Protein AF-A0A8J1TV23-F1 (afdb_monomer_lite)

Structure (mmCIF, N/CA/C/O backbone):
data_AF-A0A8J1TV23-F1
#
_entry.id   AF-A0A8J1TV23-F1
#
loop_
_atom_site.group_PDB
_atom_site.id
_atom_site.type_symbol
_atom_site.label_atom_id
_atom_site.label_alt_id
_atom_site.label_comp_id
_atom_site.label_asym_id
_atom_site.label_entity_id
_atom_site.label_seq_id
_atom_site.pdbx_PDB_ins_code
_atom_site.Cartn_x
_atom_site.Cartn_y
_atom_site.Cartn_z
_atom_site.occupancy
_atom_site.B_iso_or_equiv
_atom_site.auth_seq_id
_atom_site.auth_comp_id
_atom_site.auth_asym_id
_atom_site.auth_atom_id
_atom_site.pdbx_PDB_model_num
ATOM 1 N N . LEU A 1 1 ? 11.381 14.215 -15.760 1.00 48.38 1 LEU A N 1
ATOM 2 C CA . LEU A 1 1 ? 11.845 13.486 -16.958 1.00 48.38 1 LEU A CA 1
ATOM 3 C C . LEU A 1 1 ? 12.866 12.462 -16.484 1.00 48.38 1 LEU A C 1
ATOM 5 O O . LEU A 1 1 ? 13.580 12.802 -15.545 1.00 48.38 1 LEU A O 1
ATOM 9 N N . PRO A 1 2 ? 12.881 11.233 -17.023 1.00 65.19 2 PRO A N 1
ATOM 10 C CA . PRO A 1 2 ? 13.930 10.259 -16.715 1.00 65.19 2 PRO A CA 1
ATOM 11 C C . PRO A 1 2 ? 15.324 10.826 -17.028 1.00 65.19 2 PRO A C 1
ATOM 13 O O . PRO A 1 2 ? 15.455 11.839 -17.723 1.00 65.19 2 PRO A O 1
ATOM 16 N N . ASP A 1 3 ? 16.374 10.199 -16.516 1.00 74.06 3 ASP A N 1
ATOM 17 C CA . ASP A 1 3 ? 17.731 10.617 -16.864 1.00 74.06 3 ASP A CA 1
ATOM 18 C C . ASP A 1 3 ? 17.991 10.345 -18.351 1.00 74.06 3 ASP A C 1
ATOM 20 O O . ASP A 1 3 ? 17.596 9.309 -18.890 1.00 74.06 3 ASP A O 1
ATOM 24 N N . GLY A 1 4 ? 18.631 11.289 -19.040 1.00 76.31 4 GLY A N 1
ATOM 25 C CA . GLY A 1 4 ? 18.774 11.202 -20.489 1.00 76.31 4 GLY A CA 1
ATOM 26 C C . GLY A 1 4 ? 19.321 12.463 -21.145 1.00 76.31 4 GLY A C 1
ATOM 27 O O . GLY A 1 4 ? 19.545 13.481 -20.488 1.00 76.31 4 GLY A O 1
ATOM 28 N N . SER A 1 5 ? 19.533 12.380 -22.456 1.00 77.31 5 SER A N 1
ATOM 29 C CA . SER A 1 5 ? 19.826 13.528 -23.318 1.00 77.31 5 SER A CA 1
ATOM 30 C C . SER A 1 5 ? 18.639 13.786 -24.235 1.00 77.31 5 SER A C 1
ATOM 32 O O . SER A 1 5 ? 18.195 12.885 -24.938 1.00 77.31 5 SER A O 1
ATOM 34 N N . TYR A 1 6 ? 18.144 15.021 -24.223 1.00 71.88 6 TYR A N 1
ATOM 35 C CA . TYR A 1 6 ? 16.949 15.445 -24.949 1.00 71.88 6 TYR A CA 1
ATOM 36 C C . TYR A 1 6 ? 17.352 16.476 -26.004 1.00 71.88 6 TYR A C 1
ATOM 38 O O . TYR A 1 6 ? 17.395 17.675 -25.726 1.00 71.88 6 TYR A O 1
ATOM 46 N N . ASN A 1 7 ? 17.741 16.005 -27.185 1.00 71.44 7 ASN A N 1
ATOM 47 C CA . ASN A 1 7 ? 18.063 16.847 -28.338 1.00 71.44 7 ASN A CA 1
ATOM 48 C C . ASN A 1 7 ? 17.376 16.274 -29.596 1.00 71.44 7 ASN A C 1
ATOM 50 O O . ASN A 1 7 ? 16.333 15.640 -29.466 1.00 71.44 7 ASN A O 1
ATOM 54 N N . LEU A 1 8 ? 17.917 16.509 -30.798 1.00 65.81 8 LEU A N 1
ATOM 55 C CA . LEU A 1 8 ? 17.398 15.921 -32.045 1.00 65.81 8 LEU A CA 1
ATOM 56 C C . LEU A 1 8 ? 17.310 14.382 -31.985 1.00 65.81 8 LEU A C 1
ATOM 58 O O . LEU A 1 8 ? 16.456 13.792 -32.632 1.00 65.81 8 LEU A O 1
ATOM 62 N N . SER A 1 9 ? 18.143 13.747 -31.159 1.00 64.38 9 SER A N 1
ATOM 63 C CA . SER A 1 9 ? 18.058 12.339 -30.778 1.00 64.38 9 SER A CA 1
ATOM 64 C C . SER A 1 9 ? 17.810 12.243 -29.271 1.00 64.38 9 SER A C 1
ATOM 66 O O . SER A 1 9 ? 18.605 12.714 -28.453 1.00 64.38 9 SER A O 1
ATOM 68 N N . THR A 1 10 ? 16.690 11.641 -28.873 1.00 68.56 10 THR A N 1
ATOM 69 C CA . THR A 1 10 ? 16.378 11.470 -27.450 1.00 68.56 10 THR A CA 1
ATOM 70 C C . THR A 1 10 ? 16.925 10.139 -26.948 1.00 68.56 10 THR A C 1
ATOM 72 O O . THR A 1 10 ? 16.555 9.083 -27.447 1.00 68.56 10 THR A O 1
ATOM 75 N N . THR A 1 11 ? 17.800 10.183 -25.942 1.00 71.69 11 THR A N 1
ATOM 76 C CA . THR A 1 11 ? 18.340 8.986 -25.284 1.00 71.69 11 THR A CA 1
ATOM 77 C C . THR A 1 11 ? 17.803 8.897 -23.870 1.00 71.69 11 THR A C 1
ATOM 79 O O . THR A 1 11 ? 18.009 9.812 -23.069 1.00 71.69 11 THR A O 1
ATOM 82 N N . TYR A 1 12 ? 17.182 7.769 -23.546 1.00 74.56 12 TYR A N 1
ATOM 83 C CA . TYR A 1 12 ? 16.668 7.475 -22.216 1.00 74.56 12 TYR A CA 1
ATOM 84 C C . TYR A 1 12 ? 17.598 6.508 -21.478 1.00 74.56 12 TYR A C 1
ATOM 86 O O . TYR A 1 12 ? 18.061 5.525 -22.053 1.00 74.56 12 TYR A O 1
ATOM 94 N N . LYS A 1 13 ? 17.881 6.785 -20.202 1.00 75.75 13 LYS A N 1
ATOM 95 C CA . LYS A 1 13 ? 18.679 5.914 -19.331 1.00 75.75 13 LYS A CA 1
ATOM 96 C C . LYS A 1 13 ? 17.825 5.386 -18.192 1.00 75.75 13 LYS A C 1
ATOM 98 O O . LYS A 1 13 ? 17.073 6.129 -17.561 1.00 75.75 13 LYS A O 1
ATOM 103 N N . PHE A 1 14 ? 17.988 4.102 -17.899 1.00 76.75 14 PHE A N 1
ATOM 104 C CA . PHE A 1 14 ? 17.204 3.407 -16.886 1.00 76.75 14 PHE A CA 1
ATOM 105 C C . PHE A 1 14 ? 18.096 2.481 -16.062 1.00 76.75 14 PHE A C 1
ATOM 107 O O . PHE A 1 14 ? 19.064 1.915 -16.569 1.00 76.75 14 PHE A O 1
ATOM 114 N N . CYS A 1 15 ? 17.738 2.290 -14.794 1.00 77.50 15 CYS A N 1
ATOM 115 C CA . CYS A 1 15 ? 18.342 1.263 -13.953 1.00 77.50 15 CYS A CA 1
ATOM 116 C C . CYS A 1 15 ? 17.523 -0.025 -14.064 1.00 77.50 15 CYS A C 1
ATOM 118 O O . CYS A 1 15 ? 16.317 -0.014 -13.815 1.00 77.50 15 CYS A O 1
ATOM 120 N N . CYS A 1 16 ? 18.186 -1.131 -14.396 1.00 73.81 16 CYS A N 1
ATOM 121 C CA . CYS A 1 16 ? 17.572 -2.454 -14.404 1.00 73.81 16 CYS A CA 1
ATOM 122 C C . CYS A 1 16 ? 17.805 -3.163 -13.066 1.00 73.81 16 CYS A C 1
ATOM 124 O O . CYS A 1 16 ? 18.848 -2.994 -12.433 1.00 73.81 16 CYS A O 1
ATOM 126 N N . ARG A 1 17 ? 16.833 -3.975 -12.652 1.00 75.06 17 ARG A N 1
ATOM 127 C CA . ARG A 1 17 ? 16.943 -4.893 -11.516 1.00 75.06 17 ARG A CA 1
ATOM 128 C C . ARG A 1 17 ? 16.555 -6.288 -12.010 1.00 75.06 17 ARG A C 1
ATOM 130 O O . ARG A 1 17 ? 15.493 -6.439 -12.607 1.00 75.06 17 ARG A O 1
ATOM 137 N N . ASP A 1 18 ? 17.426 -7.2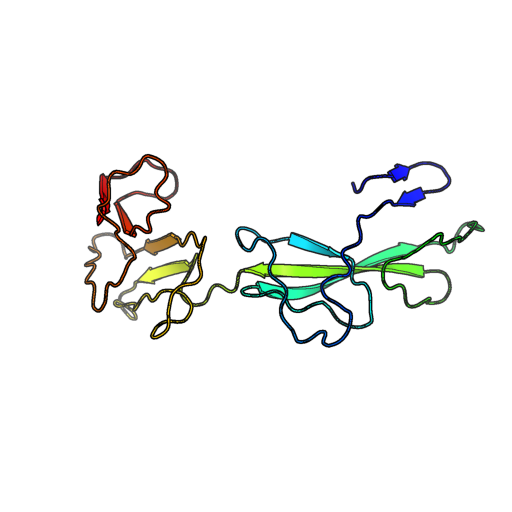68 -11.814 1.00 69.50 18 ASP A N 1
ATOM 138 C CA . ASP A 1 18 ? 17.361 -8.615 -12.405 1.00 69.50 18 ASP A CA 1
ATOM 139 C C . ASP A 1 18 ? 16.973 -9.719 -11.403 1.00 69.50 18 ASP A C 1
ATOM 141 O O . ASP A 1 18 ? 16.594 -10.819 -11.800 1.00 69.50 18 ASP A O 1
ATOM 145 N N . ASP A 1 19 ? 16.959 -9.404 -10.106 1.00 68.12 19 ASP A N 1
ATOM 146 C CA . ASP A 1 19 ? 16.605 -10.321 -9.010 1.00 68.12 19 ASP A CA 1
ATOM 147 C C . ASP A 1 19 ? 15.147 -10.818 -9.017 1.00 68.12 19 ASP A C 1
ATOM 149 O O . ASP A 1 19 ? 14.783 -11.710 -8.249 1.00 68.12 19 ASP A O 1
ATOM 153 N N . ALA A 1 20 ? 14.309 -10.249 -9.881 1.00 59.06 20 ALA A N 1
ATOM 154 C CA . ALA A 1 20 ? 12.890 -10.549 -9.987 1.00 59.06 20 ALA A CA 1
ATOM 155 C C . ALA A 1 20 ? 12.563 -11.665 -10.989 1.00 59.06 20 ALA A C 1
ATOM 157 O O . ALA A 1 20 ? 11.504 -12.284 -10.892 1.00 59.06 20 ALA A O 1
ATOM 158 N N . PHE A 1 21 ? 13.433 -11.908 -11.976 1.00 59.22 21 PHE A N 1
ATOM 159 C CA . PHE A 1 21 ? 12.961 -12.451 -13.252 1.00 59.22 21 PHE A CA 1
ATOM 160 C C . PHE A 1 21 ? 13.509 -13.827 -13.649 1.00 59.22 21 PHE A C 1
ATOM 162 O O . PHE A 1 21 ? 12.994 -14.419 -14.595 1.00 59.22 21 PHE A O 1
ATOM 169 N N . ASP A 1 22 ? 14.468 -14.405 -12.920 1.00 55.91 22 ASP A N 1
ATOM 170 C CA . ASP A 1 22 ? 15.125 -15.642 -13.379 1.00 55.91 22 ASP A CA 1
ATOM 171 C C . ASP A 1 22 ? 14.372 -16.952 -13.047 1.00 55.91 22 ASP A C 1
ATOM 173 O O . ASP A 1 22 ? 14.952 -18.032 -13.065 1.00 55.91 22 ASP A O 1
ATOM 177 N N . SER A 1 23 ? 13.063 -16.913 -12.736 1.00 52.97 23 SER A N 1
ATOM 178 C CA . SER A 1 23 ? 12.243 -18.148 -12.811 1.00 52.97 23 SER A CA 1
ATOM 179 C C . SER A 1 23 ? 10.720 -18.008 -12.714 1.00 52.97 23 SER A C 1
ATOM 181 O O . SER A 1 23 ? 10.044 -18.918 -13.199 1.00 52.97 23 SER A O 1
ATOM 183 N N . ARG A 1 24 ? 10.129 -16.964 -12.098 1.00 62.12 24 ARG A N 1
ATOM 184 C CA . ARG A 1 24 ? 8.656 -16.878 -11.919 1.00 62.12 24 ARG A CA 1
ATOM 185 C C . ARG A 1 24 ? 8.131 -15.432 -11.818 1.00 62.12 24 ARG A C 1
ATOM 187 O O . ARG A 1 24 ? 8.260 -14.848 -10.748 1.00 62.12 24 ARG A O 1
ATOM 194 N N . PRO A 1 25 ? 7.445 -14.883 -12.842 1.00 56.31 25 PRO A N 1
ATOM 195 C CA . PRO A 1 25 ? 6.848 -13.538 -12.772 1.00 56.31 25 PRO A CA 1
ATOM 196 C C . PRO A 1 25 ? 5.746 -13.414 -11.701 1.00 56.31 25 PRO A C 1
ATOM 198 O O . PRO A 1 25 ? 5.459 -12.314 -11.231 1.00 56.31 25 PRO A O 1
ATOM 201 N N . ASP A 1 26 ? 5.171 -14.545 -11.279 1.00 60.47 26 ASP A N 1
ATOM 202 C CA . ASP A 1 26 ? 4.198 -14.624 -10.184 1.00 60.47 26 ASP A CA 1
ATOM 203 C C . ASP A 1 26 ? 4.852 -14.607 -8.793 1.00 60.47 26 ASP A C 1
ATOM 205 O O . ASP A 1 26 ? 4.146 -14.544 -7.788 1.00 60.47 26 ASP A O 1
ATOM 209 N N . TRP A 1 27 ? 6.186 -14.698 -8.699 1.00 73.00 27 TRP A N 1
ATOM 210 C CA . TRP A 1 27 ? 6.887 -14.593 -7.424 1.00 73.00 27 TRP A CA 1
ATOM 211 C C . TRP A 1 27 ? 7.021 -13.116 -7.042 1.00 73.00 27 TRP A C 1
ATOM 213 O O . TRP A 1 27 ? 7.770 -12.387 -7.698 1.00 73.00 27 TRP A O 1
ATOM 223 N N . PRO A 1 28 ? 6.316 -12.637 -6.001 1.00 76.19 28 PRO A N 1
ATOM 224 C CA . PRO A 1 28 ? 6.285 -11.214 -5.722 1.00 76.19 28 PRO A CA 1
ATOM 225 C C . PRO A 1 28 ? 7.631 -10.746 -5.169 1.00 76.19 28 PRO A C 1
ATOM 227 O O . PRO A 1 28 ? 8.089 -11.244 -4.137 1.00 76.19 28 PRO A O 1
ATOM 230 N N . ILE A 1 29 ? 8.237 -9.747 -5.810 1.00 81.00 29 ILE A N 1
ATOM 231 C CA . ILE A 1 29 ? 9.399 -9.055 -5.243 1.00 81.00 29 ILE A CA 1
ATOM 232 C C . ILE A 1 29 ? 8.963 -8.041 -4.186 1.00 81.00 29 ILE A C 1
ATOM 234 O O . ILE A 1 29 ? 7.805 -7.619 -4.126 1.00 81.00 29 ILE A O 1
ATOM 238 N N . VAL A 1 30 ? 9.907 -7.629 -3.341 1.00 80.44 30 VAL A N 1
ATOM 239 C CA . VAL A 1 30 ? 9.672 -6.620 -2.305 1.00 80.44 30 VAL A CA 1
ATOM 240 C C . VAL A 1 30 ? 10.268 -5.286 -2.750 1.00 80.44 30 VAL A C 1
ATOM 242 O O . VAL A 1 30 ? 11.487 -5.144 -2.826 1.00 80.44 30 VAL A O 1
ATOM 245 N N . LEU A 1 31 ? 9.399 -4.307 -3.006 1.00 80.56 31 LEU A N 1
ATOM 246 C CA . LEU A 1 31 ? 9.736 -2.889 -3.184 1.00 80.56 31 LEU A CA 1
ATOM 247 C C . LEU A 1 31 ? 9.009 -2.040 -2.127 1.00 80.56 31 LEU A C 1
ATOM 249 O O . LEU A 1 31 ? 8.180 -2.548 -1.371 1.00 80.56 31 LEU A O 1
ATOM 253 N N . SER A 1 32 ? 9.324 -0.742 -2.064 1.00 79.06 32 SER A N 1
ATOM 254 C CA . SER A 1 32 ? 8.600 0.201 -1.202 1.00 79.06 32 SER A CA 1
ATOM 255 C C . SER A 1 32 ? 7.124 0.250 -1.591 1.00 79.06 32 SER A C 1
ATOM 257 O O . SER A 1 32 ? 6.804 0.554 -2.731 1.00 79.06 32 SER A O 1
ATOM 259 N N . ASN A 1 33 ? 6.229 0.003 -0.637 1.00 74.62 33 ASN A N 1
ATOM 260 C CA . ASN A 1 33 ? 4.776 0.061 -0.819 1.00 74.62 33 ASN A CA 1
ATOM 261 C C . ASN A 1 33 ? 4.135 1.268 -0.110 1.00 74.62 33 ASN A C 1
ATOM 263 O O . ASN A 1 33 ? 2.936 1.276 0.160 1.00 74.62 33 ASN A O 1
ATOM 267 N N . ARG A 1 34 ? 4.937 2.291 0.219 1.00 69.44 34 ARG A N 1
ATOM 268 C CA . ARG A 1 34 ? 4.482 3.473 0.973 1.00 69.44 34 ARG A CA 1
ATOM 269 C C . ARG A 1 34 ? 3.662 4.450 0.130 1.00 69.44 34 ARG A C 1
ATOM 271 O O . ARG A 1 34 ? 2.832 5.176 0.664 1.00 69.44 34 ARG A O 1
ATOM 278 N N . SER A 1 35 ? 3.895 4.476 -1.177 1.00 71.38 35 SER A N 1
ATOM 279 C CA . SER A 1 35 ? 3.223 5.357 -2.132 1.00 71.38 35 SER A CA 1
ATOM 280 C C . SER A 1 35 ? 3.151 4.684 -3.504 1.00 71.38 35 SER A C 1
ATOM 282 O O . SER A 1 35 ? 3.978 3.813 -3.781 1.00 71.38 35 SER A O 1
ATOM 284 N N . PRO A 1 36 ? 2.213 5.081 -4.379 1.00 83.56 36 PRO A N 1
ATOM 285 C CA . PRO A 1 36 ? 2.186 4.588 -5.750 1.00 83.56 36 PRO A CA 1
ATOM 286 C C . PRO A 1 36 ? 3.467 4.927 -6.524 1.00 83.56 36 PRO A C 1
ATOM 288 O O . PRO A 1 36 ? 4.084 5.964 -6.268 1.00 83.56 36 PRO A O 1
ATOM 291 N N . PHE A 1 37 ? 3.850 4.083 -7.481 1.00 87.12 37 PHE A N 1
ATOM 292 C CA . PHE A 1 37 ? 5.005 4.314 -8.358 1.00 87.12 37 PHE A CA 1
ATOM 293 C C . PHE A 1 37 ? 4.839 3.623 -9.715 1.00 87.12 37 PHE A C 1
ATOM 295 O O . PHE A 1 37 ? 4.025 2.716 -9.863 1.00 87.12 37 PHE A O 1
ATOM 302 N N . TYR A 1 38 ? 5.638 4.041 -10.697 1.00 89.25 38 TYR A N 1
ATOM 303 C CA . TYR A 1 38 ? 5.710 3.416 -12.017 1.00 89.25 38 TYR A CA 1
ATOM 304 C C . TYR A 1 38 ? 7.000 2.609 -12.157 1.00 89.25 38 TYR A C 1
ATOM 306 O O . TYR A 1 38 ? 8.050 3.047 -11.685 1.00 89.25 38 TYR A O 1
ATOM 314 N N . LEU A 1 39 ? 6.936 1.472 -12.849 1.00 88.81 39 LEU A N 1
ATOM 315 C CA . LEU A 1 39 ? 8.109 0.803 -13.419 1.00 88.81 39 LEU A CA 1
ATOM 316 C C . LEU A 1 39 ? 7.927 0.626 -14.922 1.00 88.81 39 LEU A C 1
ATOM 318 O O . LEU A 1 39 ? 6.808 0.417 -15.388 1.00 88.81 39 LEU A O 1
ATOM 322 N N . PHE A 1 40 ? 9.031 0.638 -15.663 1.00 87.44 40 PHE A N 1
ATOM 323 C CA . PHE A 1 40 ? 9.029 0.188 -17.049 1.00 87.44 40 PHE A CA 1
ATOM 324 C C . PHE A 1 40 ? 8.809 -1.321 -17.105 1.00 87.44 40 PHE A C 1
ATOM 326 O O . PHE A 1 40 ? 9.405 -2.094 -16.348 1.00 87.44 40 PHE A O 1
ATOM 333 N N . LYS A 1 41 ? 7.928 -1.739 -18.004 1.00 86.94 41 LYS A N 1
ATOM 334 C CA . LYS A 1 41 ? 7.625 -3.139 -18.252 1.00 86.94 41 LYS A CA 1
ATOM 335 C C . LYS A 1 41 ? 8.781 -3.752 -19.045 1.00 86.94 41 LYS A C 1
ATOM 337 O O . LYS A 1 41 ? 9.188 -3.206 -20.059 1.00 86.94 41 LYS A O 1
ATOM 342 N N . MET A 1 42 ? 9.332 -4.870 -18.572 1.00 79.38 42 MET A N 1
ATOM 343 C CA . MET A 1 42 ? 10.519 -5.509 -19.174 1.00 79.38 42 MET A CA 1
ATOM 344 C C . MET A 1 42 ? 10.168 -6.670 -20.124 1.00 79.38 42 MET A C 1
ATOM 346 O O . MET A 1 42 ? 10.938 -7.028 -21.009 1.00 79.38 42 MET A O 1
ATOM 350 N N . LYS A 1 43 ? 9.000 -7.295 -19.944 1.00 77.06 43 LYS A N 1
ATOM 351 C CA . LYS A 1 43 ? 8.488 -8.414 -20.760 1.00 77.06 43 LYS A CA 1
ATOM 352 C C . LYS A 1 43 ? 6.993 -8.228 -21.010 1.00 77.06 43 LYS A C 1
ATOM 354 O O . LYS A 1 43 ? 6.419 -7.235 -20.599 1.00 77.06 43 LYS A O 1
ATOM 359 N N . SER A 1 44 ? 6.316 -9.209 -21.601 1.0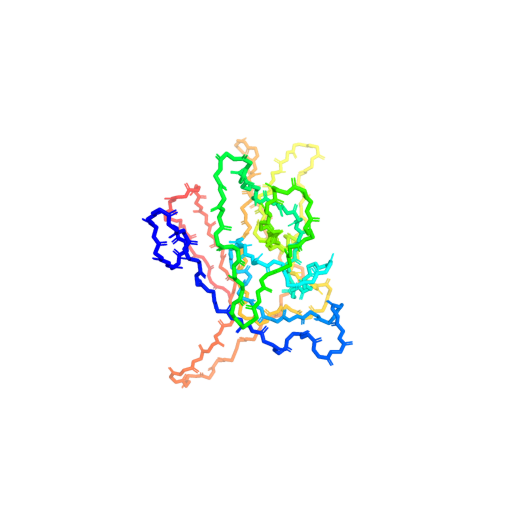0 78.19 44 SER A N 1
ATOM 360 C CA . SER A 1 44 ? 4.881 -9.127 -21.917 1.00 78.19 44 SER A CA 1
ATOM 361 C C . SER A 1 44 ? 3.928 -8.997 -20.714 1.00 78.19 44 SER A C 1
ATOM 363 O O . SER A 1 44 ? 2.754 -8.699 -20.928 1.00 78.19 44 SER A O 1
ATOM 365 N N . LYS A 1 45 ? 4.388 -9.153 -19.461 1.00 83.56 45 LYS A N 1
ATOM 366 C CA . LYS A 1 45 ? 3.595 -8.948 -18.228 1.00 83.56 45 LYS A CA 1
ATOM 367 C C . LYS A 1 45 ? 4.339 -8.089 -17.203 1.00 83.56 45 LYS A C 1
ATOM 369 O O . LYS A 1 45 ? 5.568 -8.131 -17.145 1.00 83.56 45 LYS A O 1
ATOM 374 N N . CYS A 1 46 ? 3.590 -7.348 -16.386 1.00 86.88 46 CYS A N 1
ATOM 375 C CA . CYS A 1 46 ? 4.134 -6.667 -15.212 1.00 86.88 46 CYS A CA 1
ATOM 376 C C . CYS A 1 46 ? 4.619 -7.652 -14.137 1.00 86.88 46 CYS A C 1
ATOM 378 O O . CYS A 1 46 ? 4.060 -8.734 -13.963 1.00 86.88 46 CYS A O 1
ATOM 380 N N . GLN A 1 47 ? 5.657 -7.253 -13.406 1.00 86.06 47 GLN A N 1
ATOM 381 C CA . GLN A 1 47 ? 6.210 -8.002 -12.280 1.00 86.06 47 GLN A CA 1
ATOM 382 C C . GLN A 1 47 ? 5.258 -7.942 -11.077 1.00 86.06 47 GLN A C 1
ATOM 384 O O . GLN A 1 47 ? 4.828 -6.862 -10.683 1.00 86.06 47 GLN A O 1
ATOM 389 N N . ALA A 1 48 ? 4.973 -9.070 -10.427 1.00 85.69 48 ALA A N 1
ATOM 390 C CA . ALA A 1 48 ? 4.231 -9.040 -9.169 1.00 85.69 48 ALA A CA 1
ATOM 391 C C . ALA A 1 48 ? 5.064 -8.365 -8.060 1.00 85.69 48 ALA A C 1
ATOM 393 O O . ALA A 1 48 ? 6.242 -8.687 -7.872 1.00 85.69 48 ALA A O 1
ATOM 394 N N . ILE A 1 49 ? 4.450 -7.461 -7.288 1.00 84.25 49 ILE A N 1
ATOM 395 C CA . ILE A 1 49 ? 5.083 -6.788 -6.144 1.00 84.25 49 ILE A CA 1
ATOM 396 C C . ILE A 1 49 ? 4.262 -7.047 -4.889 1.00 84.25 49 ILE A C 1
ATOM 398 O O . ILE A 1 49 ? 3.048 -6.846 -4.856 1.00 84.25 49 ILE A O 1
ATOM 402 N N . LYS A 1 50 ? 4.929 -7.491 -3.824 1.00 80.06 50 LYS A N 1
ATOM 403 C CA . LYS A 1 50 ? 4.259 -7.842 -2.574 1.00 80.06 50 LYS A CA 1
ATOM 404 C C . LYS A 1 50 ? 3.532 -6.628 -1.984 1.00 80.06 50 LYS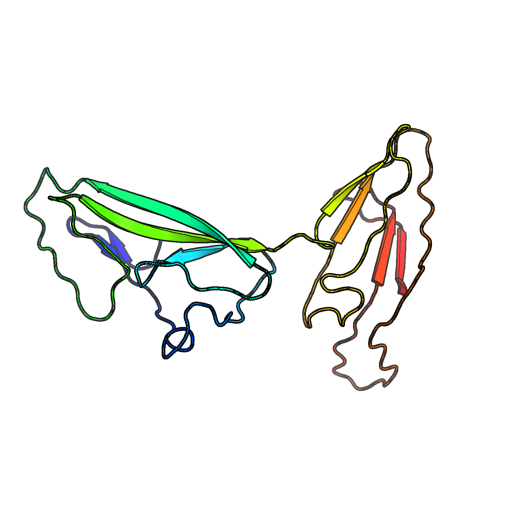 A C 1
ATOM 406 O O . LYS A 1 50 ? 4.156 -5.625 -1.646 1.00 80.06 50 LYS A O 1
ATOM 411 N N . GLY A 1 51 ? 2.218 -6.757 -1.794 1.00 77.81 51 GLY A N 1
ATOM 412 C CA . GLY A 1 51 ? 1.385 -5.713 -1.190 1.00 77.81 51 GLY A CA 1
ATOM 413 C C . GLY A 1 51 ? 1.019 -4.563 -2.133 1.00 77.81 51 GLY A C 1
ATOM 414 O O . GLY A 1 51 ? 0.563 -3.530 -1.648 1.00 77.81 51 GLY A O 1
ATOM 415 N N . MET A 1 52 ? 1.198 -4.734 -3.445 1.00 84.44 52 MET A N 1
ATOM 416 C CA . MET A 1 52 ? 0.797 -3.764 -4.465 1.00 84.44 52 MET A CA 1
ATOM 417 C C . MET A 1 52 ? -0.139 -4.423 -5.483 1.00 84.44 52 MET A C 1
ATOM 419 O O . MET A 1 52 ? 0.064 -5.576 -5.855 1.00 84.44 52 MET A O 1
ATOM 423 N N . ASP A 1 53 ? -1.149 -3.680 -5.918 1.00 85.44 53 ASP A N 1
ATOM 424 C CA . ASP A 1 53 ? -1.911 -3.951 -7.132 1.00 85.44 53 ASP A CA 1
ATOM 425 C C . ASP A 1 53 ? -1.215 -3.265 -8.315 1.00 85.44 53 ASP A C 1
ATOM 427 O O . ASP A 1 53 ? -0.447 -2.317 -8.108 1.00 85.44 53 ASP A O 1
ATOM 431 N N . VAL A 1 54 ? -1.448 -3.736 -9.539 1.00 89.69 54 VAL A N 1
ATOM 432 C CA . VAL A 1 54 ? -0.772 -3.223 -10.736 1.00 89.69 54 VAL A CA 1
ATOM 433 C C . VAL A 1 54 ? -1.749 -2.944 -11.870 1.00 89.69 54 VAL A C 1
ATOM 435 O O . VAL A 1 54 ? -2.594 -3.768 -12.207 1.00 89.69 54 VAL A O 1
ATOM 438 N N . GLN A 1 55 ? -1.598 -1.773 -12.484 1.00 89.62 55 GLN A N 1
ATOM 439 C CA . GLN A 1 55 ? -2.298 -1.375 -13.702 1.00 89.62 55 GLN A CA 1
ATOM 440 C C . GLN A 1 55 ? -1.277 -1.178 -14.823 1.00 89.62 55 GLN A C 1
ATOM 442 O O . GLN A 1 55 ? -0.210 -0.610 -14.593 1.00 89.62 55 GLN A O 1
ATOM 447 N N . GLU A 1 56 ? -1.580 -1.667 -16.024 1.00 89.94 56 GLU A N 1
ATOM 448 C CA . GLU A 1 56 ? -0.730 -1.430 -17.194 1.00 89.94 56 GLU A CA 1
ATOM 449 C C . GLU A 1 56 ? -1.104 -0.103 -17.855 1.00 89.94 56 GLU A C 1
ATOM 451 O O . GLU A 1 56 ? -2.284 0.213 -18.002 1.00 89.94 56 GLU A O 1
ATOM 456 N N . ASP A 1 57 ? -0.092 0.653 -18.260 1.00 86.12 57 ASP A N 1
ATOM 457 C CA . ASP A 1 57 ? -0.223 1.907 -18.996 1.00 86.12 57 ASP A CA 1
ATOM 458 C C . ASP A 1 57 ? 0.833 1.957 -20.113 1.00 86.12 57 ASP A C 1
ATOM 460 O O . ASP A 1 57 ? 1.721 1.100 -20.180 1.00 86.12 57 ASP A O 1
ATOM 464 N N . GLN A 1 58 ? 0.755 2.933 -21.013 1.00 87.31 58 GLN A N 1
ATOM 465 C CA . GLN A 1 58 ? 1.742 3.107 -22.074 1.00 87.31 58 GLN A CA 1
ATOM 466 C C . GLN A 1 58 ? 1.936 4.569 -22.470 1.00 87.31 58 GLN A C 1
ATOM 468 O O . GLN A 1 58 ? 0.995 5.359 -22.520 1.00 87.31 58 GLN A O 1
ATOM 473 N N . ILE A 1 59 ? 3.170 4.906 -22.831 1.00 82.19 59 ILE A N 1
ATOM 474 C CA . ILE A 1 59 ? 3.525 6.181 -23.450 1.00 82.19 59 ILE A CA 1
ATOM 475 C C . ILE A 1 59 ? 3.981 5.882 -24.873 1.00 82.19 59 ILE A C 1
ATOM 477 O O . ILE A 1 59 ? 4.998 5.223 -25.061 1.00 82.19 59 ILE A O 1
ATOM 481 N N . SER A 1 60 ? 3.230 6.360 -25.864 1.00 78.69 60 SER A N 1
ATOM 482 C CA . SER A 1 60 ? 3.543 6.180 -27.285 1.00 78.69 60 SER A CA 1
ATOM 483 C C . SER A 1 60 ? 4.242 7.402 -27.871 1.00 78.69 60 SER A C 1
ATOM 485 O O . SER A 1 60 ? 3.821 8.535 -27.614 1.00 78.69 60 SER A O 1
ATOM 487 N N . PHE A 1 61 ? 5.221 7.162 -28.733 1.00 75.75 61 PHE A N 1
ATOM 488 C CA . PHE A 1 61 ? 5.934 8.179 -29.495 1.00 75.75 61 PHE A CA 1
ATOM 489 C C . PHE A 1 61 ? 5.599 8.019 -30.978 1.00 75.75 61 PHE A C 1
ATOM 491 O O . PHE A 1 61 ? 5.572 6.906 -31.504 1.00 75.75 61 PHE A O 1
ATOM 498 N N . ASP A 1 62 ? 5.281 9.130 -31.642 1.00 73.44 62 ASP A N 1
ATOM 499 C CA . ASP A 1 62 ? 5.064 9.133 -33.088 1.00 73.44 62 ASP A CA 1
ATOM 500 C C . ASP A 1 62 ? 6.394 9.425 -33.779 1.00 73.44 62 ASP A C 1
ATOM 502 O O . ASP A 1 62 ? 6.950 10.510 -33.616 1.00 73.44 62 ASP A O 1
ATOM 506 N N . GLU A 1 63 ? 6.911 8.445 -34.516 1.00 69.75 63 GLU A N 1
ATOM 507 C CA . GLU A 1 63 ? 8.215 8.525 -35.182 1.00 69.75 63 GLU A CA 1
ATOM 508 C C . GLU A 1 63 ? 8.083 8.551 -36.710 1.00 69.75 63 GLU A C 1
ATOM 510 O O . GLU A 1 63 ? 9.040 8.310 -37.439 1.00 69.75 63 GLU A O 1
ATOM 515 N N . ARG A 1 64 ? 6.881 8.828 -37.225 1.00 63.53 64 ARG A N 1
ATOM 516 C CA . ARG A 1 64 ? 6.577 8.715 -38.660 1.00 63.53 64 ARG A CA 1
ATOM 517 C C . ARG A 1 64 ? 7.117 9.854 -39.525 1.00 63.53 64 ARG A C 1
ATOM 519 O O . ARG A 1 64 ? 7.057 9.738 -40.748 1.00 63.53 64 ARG A O 1
ATOM 526 N N . ASP A 1 65 ? 7.632 10.917 -38.915 1.00 65.62 65 ASP A N 1
ATOM 527 C CA . ASP A 1 65 ? 7.941 12.157 -39.628 1.00 65.62 65 ASP A CA 1
ATOM 528 C C . ASP A 1 65 ? 9.431 12.318 -40.001 1.00 65.62 65 ASP A C 1
ATOM 530 O O . ASP A 1 65 ? 9.719 13.036 -40.958 1.00 65.62 65 ASP A O 1
ATOM 534 N N . GLU A 1 66 ? 10.377 11.614 -39.353 1.00 62.03 66 GLU A N 1
ATOM 535 C CA . GLU A 1 66 ? 11.813 11.653 -39.702 1.00 62.03 66 GLU A CA 1
ATOM 536 C C . GLU A 1 66 ? 12.514 10.278 -39.581 1.00 62.03 66 GLU A C 1
ATOM 538 O O . GLU A 1 66 ? 12.138 9.461 -38.738 1.00 62.03 66 GLU A O 1
ATOM 543 N N . PRO A 1 67 ? 13.530 9.978 -40.424 1.00 57.31 67 PRO A N 1
ATOM 544 C CA . PRO A 1 67 ? 14.322 8.756 -40.314 1.00 57.31 67 PRO A CA 1
ATOM 545 C C . PRO A 1 67 ? 15.191 8.806 -39.052 1.00 57.31 67 PRO A C 1
ATOM 547 O O . PRO A 1 67 ? 16.269 9.396 -39.044 1.00 57.31 67 PRO A O 1
ATOM 550 N N . ASN A 1 68 ? 14.713 8.179 -37.984 1.00 58.59 68 ASN A N 1
ATOM 551 C CA . ASN A 1 68 ? 15.436 8.094 -36.723 1.00 58.59 68 ASN A CA 1
ATOM 552 C C . ASN A 1 68 ? 16.441 6.931 -36.757 1.00 58.59 68 ASN A C 1
ATOM 554 O O . ASN A 1 68 ? 16.093 5.817 -37.153 1.00 58.59 68 ASN A O 1
ATOM 558 N N . ASP A 1 69 ? 17.675 7.172 -36.301 1.00 61.34 69 ASP A N 1
ATOM 559 C CA . ASP A 1 69 ? 18.631 6.109 -35.961 1.00 61.34 69 ASP A CA 1
ATOM 560 C C . ASP A 1 69 ? 18.087 5.353 -34.736 1.00 61.34 69 ASP A C 1
ATOM 562 O O . ASP A 1 69 ? 18.344 5.710 -33.585 1.00 61.34 69 ASP A O 1
ATOM 566 N N . GLN A 1 70 ? 17.266 4.331 -34.980 1.00 61.47 70 GLN A N 1
ATOM 567 C CA . GLN A 1 70 ? 16.776 3.447 -33.931 1.00 61.47 70 GLN A CA 1
ATOM 568 C C . GLN A 1 70 ? 17.889 2.470 -33.543 1.00 61.47 70 GLN A C 1
ATOM 570 O O . GLN A 1 70 ? 18.238 1.562 -34.299 1.00 61.47 70 GLN A O 1
ATOM 575 N N . GLY A 1 71 ? 18.465 2.678 -32.363 1.00 59.91 71 GLY A N 1
ATOM 576 C CA . GLY A 1 71 ? 19.482 1.808 -31.791 1.00 59.91 71 GLY A CA 1
ATOM 577 C C . GLY A 1 71 ? 19.183 1.524 -30.327 1.00 59.91 71 GLY A C 1
ATOM 578 O O . GLY A 1 71 ? 18.994 2.446 -29.537 1.00 59.91 71 GLY A O 1
ATOM 579 N N . GLU A 1 72 ? 19.170 0.245 -29.966 1.00 64.06 72 GLU A N 1
ATOM 580 C CA . GLU A 1 72 ? 19.184 -0.207 -28.578 1.00 64.06 72 GLU A CA 1
ATOM 581 C C . GLU A 1 72 ? 20.598 -0.673 -28.228 1.00 64.06 72 GLU A C 1
ATOM 583 O O . GLU A 1 72 ? 21.214 -1.429 -28.981 1.00 64.06 72 GLU A O 1
ATOM 588 N N . ASP A 1 73 ? 21.114 -0.241 -27.080 1.00 64.56 73 ASP A N 1
ATOM 589 C CA . ASP A 1 73 ? 22.357 -0.765 -26.517 1.00 64.56 73 ASP A CA 1
ATOM 590 C C . ASP A 1 73 ? 22.079 -1.300 -25.107 1.00 64.56 73 ASP A C 1
ATOM 592 O O . ASP A 1 73 ? 21.604 -0.575 -24.229 1.00 64.56 73 ASP A O 1
ATOM 596 N N . GLY A 1 74 ? 22.344 -2.589 -24.889 1.00 68.75 74 GLY A N 1
ATOM 597 C CA . GLY A 1 74 ? 22.090 -3.273 -23.618 1.00 68.75 74 GLY A CA 1
ATOM 598 C C . GLY A 1 74 ? 20.644 -3.753 -23.409 1.00 68.75 74 GLY A C 1
ATOM 599 O O . GLY A 1 74 ? 19.959 -4.156 -24.343 1.00 68.75 74 GLY A O 1
ATOM 600 N N . MET A 1 75 ? 20.205 -3.807 -22.145 1.00 70.62 75 MET A N 1
ATOM 601 C CA . MET A 1 75 ? 18.840 -4.210 -21.772 1.00 70.62 75 MET A CA 1
ATOM 602 C C . MET A 1 75 ? 17.875 -3.030 -21.900 1.00 70.62 75 MET A C 1
ATOM 604 O O . MET A 1 75 ? 18.054 -2.014 -21.228 1.00 70.62 75 MET A O 1
ATOM 608 N N . ALA A 1 76 ? 16.828 -3.208 -22.702 1.00 72.88 76 ALA A N 1
ATOM 609 C CA . ALA A 1 76 ? 15.792 -2.212 -22.945 1.00 72.88 76 ALA A CA 1
ATOM 610 C C . ALA A 1 76 ? 14.420 -2.654 -22.393 1.00 72.88 76 ALA A C 1
ATOM 612 O O . ALA A 1 76 ? 14.168 -3.859 -22.256 1.00 72.88 76 ALA A O 1
ATOM 613 N N . PRO A 1 77 ? 13.530 -1.698 -22.057 1.00 78.75 77 PRO A N 1
ATOM 614 C CA . PRO A 1 77 ? 12.123 -1.975 -21.785 1.00 78.75 77 PRO A CA 1
ATOM 615 C C . PRO A 1 77 ? 11.441 -2.745 -22.921 1.00 78.75 77 PRO A C 1
ATOM 617 O O . PRO A 1 77 ? 11.885 -2.746 -24.061 1.00 78.75 77 PRO A O 1
ATOM 620 N N . TYR A 1 78 ? 10.321 -3.384 -22.603 1.00 77.69 78 TYR A N 1
ATOM 621 C CA . TYR A 1 78 ? 9.492 -4.068 -23.584 1.00 77.69 78 TYR A CA 1
ATOM 622 C C . TYR A 1 78 ? 8.919 -3.069 -24.596 1.00 77.69 78 TYR A C 1
ATOM 624 O O . TYR A 1 78 ? 8.163 -2.185 -24.191 1.00 77.69 78 TYR A O 1
ATOM 632 N N . ASP A 1 79 ? 9.229 -3.271 -25.878 1.00 74.69 79 ASP A N 1
ATOM 633 C CA . ASP A 1 79 ? 8.678 -2.522 -27.012 1.00 74.69 79 ASP A CA 1
ATOM 634 C C . ASP A 1 79 ? 8.222 -3.496 -28.122 1.00 74.69 79 ASP A C 1
ATOM 636 O O . ASP A 1 79 ? 9.045 -4.099 -28.821 1.00 74.69 79 ASP A O 1
ATOM 640 N N . PRO A 1 80 ? 6.912 -3.759 -28.262 1.00 68.00 80 PRO A N 1
ATOM 641 C CA . PRO A 1 80 ? 6.380 -4.522 -29.378 1.00 68.00 80 PRO A CA 1
ATOM 642 C C . PRO A 1 80 ? 6.315 -3.613 -30.610 1.00 68.00 80 PRO A C 1
ATOM 644 O O . PRO A 1 80 ? 5.357 -2.871 -30.788 1.00 68.00 80 PRO A O 1
ATOM 647 N N . TYR A 1 81 ? 7.334 -3.683 -31.466 1.00 64.25 81 TYR A N 1
ATOM 648 C CA . TYR A 1 81 ? 7.457 -2.843 -32.661 1.00 64.25 81 TYR A CA 1
ATOM 649 C C . TYR A 1 81 ? 6.181 -2.833 -33.533 1.00 64.25 81 TYR A C 1
ATOM 651 O O . TYR A 1 81 ? 5.870 -3.820 -34.207 1.00 64.25 81 TYR A O 1
ATOM 659 N N . GLU A 1 82 ? 5.474 -1.697 -33.580 1.00 64.06 82 GLU A N 1
ATOM 660 C CA . GLU A 1 82 ? 4.301 -1.480 -34.437 1.00 64.06 82 GLU A CA 1
ATOM 661 C C . GLU A 1 82 ? 4.530 -0.322 -35.423 1.00 64.06 82 GLU A C 1
ATOM 663 O O . GLU A 1 82 ? 4.079 0.807 -35.230 1.00 64.06 82 GLU A O 1
ATOM 668 N N . GLY A 1 83 ? 5.213 -0.612 -36.536 1.00 60.03 83 GLY A N 1
ATOM 669 C CA . GLY A 1 83 ? 5.113 0.180 -37.772 1.00 60.03 83 GLY A CA 1
ATOM 670 C C . GLY A 1 83 ? 5.405 1.682 -37.639 1.00 60.03 83 GLY A C 1
ATOM 671 O O . GLY A 1 83 ? 4.669 2.490 -38.208 1.00 60.03 83 GLY A O 1
ATOM 672 N N . GLY A 1 84 ? 6.461 2.051 -36.905 1.00 62.12 84 GLY A N 1
ATOM 673 C CA . GLY A 1 84 ? 6.890 3.449 -36.733 1.00 62.12 84 GLY A CA 1
ATOM 674 C C . GLY A 1 84 ? 6.286 4.166 -35.522 1.00 62.12 84 GLY A C 1
ATOM 675 O O . GLY A 1 84 ? 6.320 5.394 -35.454 1.00 62.12 84 GLY A O 1
ATOM 676 N N . ARG A 1 85 ? 5.710 3.418 -34.577 1.00 66.56 85 ARG A N 1
ATOM 677 C CA . ARG A 1 85 ? 5.351 3.906 -33.244 1.00 66.56 85 ARG A CA 1
ATOM 678 C C . ARG A 1 85 ? 6.067 3.066 -32.201 1.00 66.56 85 ARG A C 1
ATOM 680 O O . ARG A 1 85 ? 5.754 1.888 -32.058 1.00 66.56 85 ARG A O 1
ATOM 687 N N . SER A 1 86 ? 6.988 3.690 -31.483 1.00 73.94 86 SER A N 1
ATOM 688 C CA . SER A 1 86 ? 7.628 3.088 -30.314 1.00 73.94 86 SER A CA 1
ATOM 689 C C . SER A 1 86 ? 6.785 3.400 -29.084 1.00 73.94 86 SER A C 1
ATOM 691 O O . SER A 1 86 ? 6.227 4.501 -28.968 1.00 73.94 86 SER A O 1
ATOM 693 N N . ALA A 1 87 ? 6.667 2.455 -28.154 1.00 78.00 87 ALA A N 1
ATOM 694 C CA . ALA A 1 87 ? 5.919 2.680 -26.925 1.00 78.00 87 ALA A CA 1
ATOM 695 C C . ALA A 1 87 ? 6.677 2.184 -25.695 1.00 78.00 87 ALA A C 1
ATOM 697 O O . ALA A 1 87 ? 7.104 1.037 -25.611 1.00 78.00 87 ALA A O 1
ATOM 698 N N . PHE A 1 88 ? 6.761 3.032 -24.670 1.00 83.81 88 PHE A N 1
ATOM 699 C CA . PHE A 1 88 ? 7.130 2.567 -23.341 1.00 83.81 88 PHE A CA 1
ATOM 700 C C . PHE A 1 88 ? 5.899 2.040 -22.630 1.00 83.81 88 PHE A C 1
ATOM 702 O O . PHE A 1 88 ? 5.015 2.805 -22.246 1.00 83.81 88 PHE A O 1
ATOM 709 N N . HIS A 1 89 ? 5.876 0.735 -22.393 1.00 87.69 89 HIS A N 1
ATOM 710 C CA . HIS A 1 89 ? 4.883 0.126 -21.525 1.00 87.69 89 HIS A CA 1
ATOM 711 C C . HIS A 1 89 ? 5.276 0.307 -20.056 1.00 87.69 89 HIS A C 1
ATOM 713 O O . HIS A 1 89 ? 6.410 0.042 -19.646 1.00 87.69 89 HIS A O 1
ATOM 719 N N . LEU A 1 90 ? 4.320 0.753 -19.251 1.00 89.75 90 LEU A N 1
ATOM 720 C CA . LEU A 1 90 ? 4.487 1.070 -17.843 1.00 89.75 90 LEU A CA 1
ATOM 721 C C . LEU A 1 90 ? 3.602 0.174 -16.977 1.00 89.75 90 LEU A C 1
ATOM 723 O O . LEU A 1 90 ? 2.500 -0.214 -17.352 1.00 89.75 90 LEU A O 1
ATOM 727 N N . CYS A 1 91 ? 4.090 -0.115 -15.779 1.00 90.62 91 CYS A N 1
ATOM 728 C CA . CYS A 1 91 ? 3.361 -0.785 -14.716 1.00 90.62 91 CYS A CA 1
ATOM 729 C C . CYS A 1 91 ? 3.168 0.219 -13.579 1.00 90.62 91 CYS A C 1
ATOM 731 O O . CYS A 1 91 ? 4.138 0.596 -12.917 1.00 90.62 91 CYS A O 1
ATOM 733 N N . TYR A 1 92 ? 1.934 0.667 -13.370 1.00 89.81 92 TYR A N 1
ATOM 734 C CA . TYR A 1 92 ? 1.556 1.555 -12.281 1.00 89.81 92 TYR A CA 1
ATOM 735 C C . TYR A 1 92 ? 1.157 0.736 -11.056 1.00 89.81 92 TYR A C 1
ATOM 737 O O . TYR A 1 92 ? 0.125 0.064 -11.052 1.00 89.81 92 TYR A O 1
ATOM 745 N N . TYR A 1 93 ? 1.981 0.783 -10.013 1.00 87.25 93 TYR A N 1
ATOM 746 C CA . TYR A 1 93 ? 1.758 0.038 -8.783 1.00 87.25 93 TYR A CA 1
ATOM 747 C C . TYR A 1 93 ? 1.076 0.906 -7.741 1.00 87.25 93 TYR A C 1
ATOM 749 O O . TYR A 1 93 ? 1.555 1.992 -7.404 1.00 87.25 93 TYR A O 1
ATOM 757 N N . ILE A 1 94 ? -0.003 0.386 -7.166 1.00 82.94 94 ILE A N 1
ATOM 758 C CA . ILE A 1 94 ? -0.786 1.046 -6.123 1.00 82.94 94 ILE A CA 1
ATOM 759 C C . ILE A 1 94 ? -0.798 0.141 -4.886 1.00 82.94 94 ILE A C 1
ATOM 761 O O . ILE A 1 94 ? -1.075 -1.047 -5.019 1.00 82.94 94 ILE A O 1
ATOM 765 N N . PRO A 1 95 ? -0.523 0.649 -3.672 1.00 78.50 95 PRO A N 1
ATOM 766 C CA . PRO A 1 95 ? -0.580 -0.176 -2.468 1.00 78.50 95 PRO A CA 1
ATOM 767 C C . PRO A 1 95 ? -1.955 -0.820 -2.281 1.00 78.50 95 PRO A C 1
ATOM 769 O O . PRO A 1 95 ? -2.981 -0.138 -2.363 1.00 78.50 95 PRO A O 1
ATOM 772 N N . ILE A 1 96 ? -1.975 -2.125 -2.001 1.00 69.56 96 ILE A N 1
ATOM 773 C CA . ILE A 1 96 ? -3.209 -2.867 -1.727 1.00 69.56 96 ILE A CA 1
ATOM 774 C C . ILE A 1 96 ? -3.789 -2.348 -0.406 1.00 69.56 96 ILE A C 1
ATOM 776 O O . ILE A 1 96 ? -3.196 -2.514 0.658 1.00 69.56 96 ILE A O 1
ATOM 780 N N . ARG A 1 97 ? -4.961 -1.708 -0.477 1.00 62.38 97 ARG A N 1
ATOM 781 C CA . ARG A 1 97 ? -5.601 -0.996 0.647 1.00 62.38 97 ARG A CA 1
ATOM 782 C C . ARG A 1 97 ? -6.491 -1.862 1.542 1.00 62.38 97 ARG A C 1
ATOM 784 O O . ARG A 1 97 ? -7.210 -1.316 2.377 1.00 62.38 97 ARG A O 1
ATOM 791 N N . TYR A 1 98 ? -6.498 -3.187 1.380 1.00 59.44 98 TYR A N 1
ATOM 792 C CA . TYR A 1 98 ? -7.307 -4.057 2.241 1.00 59.44 98 TYR A CA 1
ATOM 793 C C . TYR A 1 98 ? -6.830 -3.936 3.692 1.00 59.44 98 TYR A C 1
ATOM 795 O O . TYR A 1 98 ? -5.748 -4.408 4.045 1.00 59.44 98 TYR A O 1
ATOM 803 N N . GLY A 1 99 ? -7.631 -3.250 4.509 1.00 63.16 99 GLY A N 1
ATOM 804 C CA . GLY A 1 99 ? -7.327 -3.003 5.910 1.00 63.16 99 GLY A CA 1
ATOM 805 C C . GLY A 1 99 ? -6.158 -2.042 6.146 1.00 63.16 99 GLY A C 1
ATOM 806 O O . GLY A 1 99 ? -5.496 -2.183 7.157 1.00 63.16 99 GLY A O 1
ATOM 807 N N . CYS A 1 100 ? -5.834 -1.089 5.260 1.00 79.75 100 CYS A N 1
ATOM 808 C CA . CYS A 1 100 ? -4.781 -0.084 5.524 1.00 79.75 100 CYS A CA 1
ATOM 809 C C . CYS A 1 100 ? -4.908 1.156 4.620 1.00 79.75 100 CYS A C 1
ATOM 811 O O . CYS A 1 100 ? -5.239 1.025 3.442 1.00 79.75 100 CYS A O 1
ATOM 813 N N . ASN A 1 101 ? -4.604 2.358 5.139 1.00 78.25 101 ASN A N 1
ATOM 814 C CA . ASN A 1 101 ? -4.646 3.629 4.386 1.00 78.25 101 ASN A CA 1
ATOM 815 C C . ASN A 1 101 ? -6.032 3.928 3.784 1.00 78.25 101 ASN A C 1
ATOM 817 O O . ASN A 1 101 ? -6.167 4.320 2.621 1.00 78.25 101 ASN A O 1
ATOM 821 N N . GLN A 1 102 ? -7.076 3.719 4.593 1.00 78.31 102 GLN A N 1
ATOM 822 C CA . GLN A 1 102 ? -8.480 3.868 4.202 1.00 78.31 102 GLN A CA 1
ATOM 823 C C . GLN A 1 102 ? -9.124 5.113 4.821 1.00 78.31 102 GLN A C 1
ATOM 825 O O . GLN A 1 102 ? -8.774 5.546 5.920 1.00 78.31 102 GLN A O 1
ATOM 830 N N . MET A 1 103 ? -10.116 5.653 4.113 1.00 81.44 103 MET A N 1
ATOM 831 C CA . MET A 1 103 ? -11.048 6.645 4.637 1.00 81.44 103 MET A CA 1
ATOM 832 C C . MET A 1 103 ? -12.401 5.964 4.836 1.00 81.44 103 MET A C 1
ATOM 834 O O . MET A 1 103 ? -13.046 5.554 3.875 1.00 81.44 103 MET A O 1
ATOM 838 N N . ILE A 1 104 ? -12.798 5.822 6.091 1.00 85.88 104 ILE A N 1
ATOM 839 C CA . ILE A 1 104 ? -14.015 5.149 6.532 1.00 85.88 104 ILE A CA 1
ATOM 840 C C . ILE A 1 104 ? -15.039 6.230 6.854 1.00 85.88 104 ILE A C 1
ATOM 842 O O . ILE A 1 104 ? -14.750 7.153 7.615 1.00 85.88 104 ILE A O 1
ATOM 846 N N . THR A 1 105 ? -16.232 6.122 6.279 1.00 87.06 105 THR A N 1
ATOM 847 C CA . THR A 1 105 ? -17.347 7.027 6.578 1.00 87.06 105 THR A CA 1
ATOM 848 C C . THR A 1 105 ? -18.454 6.222 7.234 1.00 87.06 105 THR A C 1
ATOM 850 O O . THR A 1 105 ? -18.961 5.283 6.632 1.00 87.06 105 THR A O 1
ATOM 853 N N . LEU A 1 106 ? -18.797 6.586 8.464 1.00 89.12 106 LEU A N 1
ATOM 854 C CA . LEU A 1 106 ? -19.930 6.033 9.192 1.00 89.12 106 LEU A CA 1
ATOM 855 C C . LEU A 1 106 ? -21.164 6.891 8.910 1.00 89.12 106 LEU A C 1
ATOM 857 O O . LEU A 1 106 ? -21.071 8.119 8.821 1.00 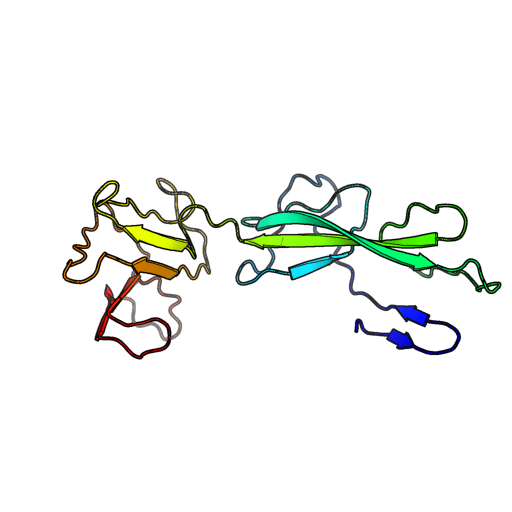89.12 106 LEU A O 1
ATOM 861 N N . ASP A 1 107 ? -22.322 6.252 8.816 1.00 90.62 107 ASP A N 1
ATOM 862 C CA . ASP A 1 107 ? -23.613 6.920 8.669 1.00 90.62 107 ASP A CA 1
ATOM 863 C C . ASP A 1 107 ? -24.717 6.177 9.443 1.00 90.62 107 ASP A C 1
ATOM 865 O O . ASP A 1 107 ? -24.460 5.198 10.144 1.00 90.62 107 ASP A O 1
ATOM 869 N N . CYS A 1 108 ? -25.958 6.665 9.372 1.00 88.62 108 CYS A N 1
ATOM 870 C CA . CYS A 1 108 ? -27.080 6.053 10.090 1.00 88.62 108 CYS A CA 1
ATOM 871 C C . CYS A 1 108 ? -27.441 4.647 9.580 1.00 88.62 108 CYS A C 1
ATOM 873 O O . CYS A 1 108 ? -28.050 3.877 10.320 1.00 88.62 108 CYS A O 1
ATOM 875 N N . SER A 1 109 ? -27.105 4.321 8.332 1.00 90.88 109 SER A N 1
ATOM 876 C CA . SER A 1 109 ? -27.327 3.006 7.729 1.00 90.88 109 SER A CA 1
ATOM 877 C C . SER A 1 109 ? -26.159 2.051 7.997 1.00 90.88 109 SER A C 1
ATOM 879 O O . SER A 1 109 ? -26.384 0.852 8.136 1.00 90.88 109 SER A O 1
ATOM 881 N N . ASN A 1 110 ? -24.940 2.580 8.134 1.00 87.62 110 ASN A N 1
ATOM 882 C CA . ASN A 1 110 ? -23.695 1.856 8.383 1.00 87.62 110 ASN A CA 1
ATOM 883 C C . ASN A 1 110 ? -22.922 2.503 9.555 1.00 87.62 110 ASN A C 1
ATOM 885 O O . ASN A 1 110 ? -21.929 3.206 9.345 1.00 87.62 110 ASN A O 1
ATOM 889 N N . PRO A 1 111 ? -23.376 2.305 10.807 1.00 90.88 111 PRO A N 1
ATOM 890 C CA . PRO A 1 111 ? -22.799 2.980 11.972 1.00 90.88 111 PRO A CA 1
ATOM 891 C C . PRO A 1 111 ? -21.549 2.290 12.542 1.00 90.88 111 PRO A C 1
ATOM 893 O O . PRO A 1 111 ? -20.938 2.814 13.472 1.00 90.88 111 PRO A O 1
ATOM 896 N N . ILE A 1 112 ? -21.187 1.105 12.038 1.00 90.38 112 ILE A N 1
ATOM 897 C CA . ILE A 1 112 ? -20.108 0.259 12.565 1.00 90.38 112 ILE A CA 1
ATOM 898 C C . ILE A 1 112 ? -19.202 -0.164 11.413 1.00 90.38 112 ILE A C 1
ATOM 900 O O . ILE A 1 112 ? -19.694 -0.629 10.391 1.00 90.38 112 ILE A O 1
ATOM 904 N N . GLU A 1 113 ? -17.891 -0.076 11.633 1.00 88.50 113 GLU A N 1
ATOM 905 C CA . GLU A 1 113 ? -16.864 -0.606 10.737 1.00 88.50 113 GLU A CA 1
ATOM 906 C C . GLU A 1 113 ? -15.881 -1.468 11.536 1.00 88.50 113 GLU A C 1
ATOM 908 O O . GLU A 1 113 ? -15.499 -1.113 12.655 1.00 88.50 113 GLU A O 1
ATOM 913 N N . VAL A 1 114 ? -15.448 -2.591 10.958 1.00 89.31 114 VAL A N 1
ATOM 914 C CA . VAL A 1 114 ? -14.393 -3.432 11.535 1.00 89.31 114 VAL A CA 1
ATOM 915 C C . VAL A 1 114 ? -13.094 -3.189 10.782 1.00 89.31 114 VAL A C 1
ATOM 917 O O . VAL A 1 114 ? -12.972 -3.518 9.607 1.00 89.31 114 VAL A O 1
ATOM 920 N N . ILE A 1 115 ? -12.104 -2.643 11.485 1.00 88.12 115 ILE A N 1
ATOM 921 C CA . ILE A 1 115 ? -10.775 -2.367 10.937 1.00 88.12 115 ILE A CA 1
ATOM 922 C C . ILE A 1 115 ? -9.823 -3.479 11.365 1.00 88.12 115 ILE A C 1
ATOM 924 O O . ILE A 1 115 ? -9.710 -3.788 12.551 1.00 88.12 115 ILE A O 1
ATOM 928 N N . THR A 1 116 ? -9.099 -4.052 10.408 1.00 86.94 116 THR A N 1
ATOM 929 C CA . THR A 1 116 ? -8.057 -5.050 10.668 1.00 86.94 116 THR A CA 1
ATOM 930 C C . THR A 1 116 ? -6.761 -4.651 9.987 1.00 86.94 116 THR A C 1
ATOM 932 O O . THR A 1 116 ? -6.790 -4.003 8.945 1.00 86.94 116 THR A O 1
ATOM 935 N N . THR A 1 117 ? -5.621 -5.086 10.523 1.00 84.69 117 THR A N 1
ATOM 936 C CA . THR A 1 117 ? -4.348 -4.982 9.802 1.00 84.69 117 THR A CA 1
ATOM 937 C C . THR A 1 117 ? -4.393 -5.793 8.505 1.00 84.69 117 THR A C 1
ATOM 939 O O . THR A 1 117 ? -5.119 -6.795 8.426 1.00 84.69 117 THR A O 1
ATOM 942 N N . PRO A 1 118 ? -3.579 -5.433 7.497 1.00 78.81 118 PRO A N 1
ATOM 943 C CA . PRO A 1 118 ? -3.369 -6.299 6.348 1.00 78.81 118 PRO A CA 1
ATOM 944 C C . PRO A 1 118 ? -2.945 -7.694 6.820 1.00 78.81 118 PRO A C 1
ATOM 946 O O . PRO A 1 118 ? -2.091 -7.821 7.699 1.00 78.81 118 PRO A O 1
ATOM 949 N N . ASN A 1 119 ? -3.541 -8.727 6.226 1.00 77.50 119 ASN A N 1
ATOM 950 C CA . ASN A 1 119 ? -3.339 -10.150 6.527 1.00 77.50 119 ASN A CA 1
ATOM 951 C C . ASN A 1 119 ? -3.968 -10.696 7.817 1.00 77.50 119 ASN A C 1
ATOM 953 O O . ASN A 1 119 ? -3.791 -11.889 8.063 1.00 77.50 119 ASN A O 1
ATOM 957 N N . PHE A 1 120 ? -4.687 -9.910 8.629 1.00 80.88 120 PHE A N 1
ATOM 958 C CA . PHE A 1 120 ? -5.405 -10.464 9.787 1.00 80.88 120 PHE A CA 1
ATOM 959 C C . PHE A 1 120 ? -6.320 -11.633 9.346 1.00 80.88 120 PHE A C 1
ATOM 961 O O . PHE A 1 120 ? -7.004 -11.498 8.330 1.00 80.88 120 PHE A O 1
ATOM 968 N N . PRO A 1 121 ? -6.351 -12.786 10.052 1.00 86.62 121 PRO A N 1
ATOM 969 C CA . PRO A 1 121 ? -5.800 -13.059 11.389 1.00 86.62 121 PRO A CA 1
ATOM 970 C C . PRO A 1 121 ? -4.311 -13.457 11.434 1.00 86.62 121 PRO A C 1
ATOM 972 O O . PRO A 1 121 ? -3.795 -13.782 12.502 1.00 86.62 121 PRO A O 1
ATOM 975 N N . GLY A 1 122 ? -3.616 -13.464 10.296 1.00 82.94 122 GLY A N 1
ATOM 976 C CA . GLY A 1 122 ? -2.165 -13.636 10.217 1.00 82.94 122 GLY A CA 1
ATOM 977 C C . GLY A 1 122 ? -1.376 -12.417 10.719 1.00 82.94 122 GLY A C 1
ATOM 978 O O . GLY A 1 122 ? -1.938 -11.419 11.169 1.00 82.94 122 GLY A O 1
ATOM 979 N N . ASN A 1 123 ? -0.044 -12.499 10.645 1.00 80.56 123 ASN A N 1
ATOM 980 C CA . ASN A 1 123 ? 0.837 -11.412 11.085 1.00 80.56 123 ASN A CA 1
ATOM 981 C C . ASN A 1 123 ? 0.776 -10.212 10.120 1.00 80.56 123 ASN A C 1
ATOM 983 O O . ASN A 1 123 ? 0.739 -10.387 8.897 1.00 80.56 123 ASN A O 1
ATOM 987 N N . TYR A 1 124 ? 0.843 -8.997 10.670 1.00 81.62 124 TYR A N 1
ATOM 988 C CA . TYR A 1 124 ? 1.054 -7.777 9.886 1.00 81.62 124 TYR A CA 1
ATOM 989 C C . TYR A 1 124 ? 2.420 -7.819 9.178 1.00 81.62 124 TYR A C 1
ATOM 991 O O . TYR A 1 124 ? 3.339 -8.513 9.625 1.00 81.62 124 TYR A O 1
ATOM 999 N N . ASN A 1 125 ? 2.569 -7.122 8.043 1.00 77.88 125 ASN A N 1
ATOM 1000 C CA . ASN A 1 125 ? 3.861 -7.101 7.350 1.00 77.88 125 ASN A CA 1
ATOM 1001 C C . ASN A 1 125 ? 4.841 -6.165 8.089 1.00 77.88 125 ASN A C 1
ATOM 1003 O O . ASN A 1 125 ? 4.421 -5.135 8.619 1.00 77.88 125 ASN A O 1
ATOM 1007 N N . PRO A 1 126 ? 6.152 -6.466 8.083 1.00 74.50 126 PRO A N 1
ATOM 1008 C CA . PRO A 1 126 ? 7.154 -5.567 8.649 1.00 74.50 126 PRO A CA 1
ATOM 1009 C C . PRO A 1 126 ? 7.225 -4.245 7.871 1.00 74.50 126 PRO A C 1
ATOM 1011 O O . PRO A 1 126 ? 6.935 -4.204 6.673 1.00 74.50 126 PRO A O 1
ATOM 1014 N N . ASN A 1 127 ? 7.679 -3.179 8.539 1.00 71.94 127 ASN A N 1
ATOM 1015 C CA . ASN A 1 127 ? 7.852 -1.833 7.969 1.00 71.94 127 ASN A CA 1
ATOM 1016 C C . ASN A 1 127 ? 6.569 -1.214 7.377 1.00 71.94 127 ASN A C 1
ATOM 1018 O O . ASN A 1 127 ? 6.653 -0.385 6.466 1.00 71.94 127 ASN A O 1
ATOM 1022 N N . GLN A 1 128 ? 5.394 -1.610 7.877 1.00 74.94 128 GLN A N 1
ATOM 1023 C CA . GLN A 1 128 ? 4.116 -1.020 7.480 1.00 74.94 128 GLN A CA 1
ATOM 1024 C C . GLN A 1 128 ? 3.770 0.205 8.324 1.00 74.94 128 GLN A C 1
ATOM 1026 O O . GLN A 1 128 ? 3.865 0.183 9.546 1.00 74.94 128 GLN A O 1
ATOM 1031 N N . GLU A 1 129 ? 3.293 1.249 7.652 1.00 79.88 129 GLU A N 1
ATOM 1032 C CA . GLU A 1 129 ? 2.671 2.415 8.273 1.00 79.88 129 GLU A CA 1
ATOM 1033 C C . GLU A 1 129 ? 1.243 2.531 7.731 1.00 79.88 129 GLU A C 1
ATOM 1035 O O . GLU A 1 129 ? 1.032 2.815 6.547 1.00 79.88 129 GLU A O 1
ATOM 1040 N N . CYS A 1 130 ? 0.266 2.242 8.591 1.00 81.19 130 CYS A N 1
ATOM 1041 C CA . CYS A 1 130 ? -1.148 2.239 8.239 1.00 81.19 130 CYS A CA 1
ATOM 1042 C C . CYS A 1 130 ? -1.884 3.368 8.942 1.00 81.19 130 CYS A C 1
ATOM 1044 O O . CYS A 1 130 ? -1.828 3.500 10.161 1.00 81.19 130 CYS A O 1
ATOM 1046 N N . ASN A 1 131 ? -2.618 4.146 8.153 1.00 84.31 131 ASN A N 1
ATOM 1047 C CA . ASN A 1 131 ? -3.467 5.221 8.634 1.00 84.31 131 ASN A CA 1
ATOM 1048 C C . ASN A 1 131 ? -4.924 4.901 8.295 1.00 84.31 131 ASN A C 1
ATOM 1050 O O . ASN A 1 131 ? -5.242 4.565 7.158 1.00 84.31 131 ASN A O 1
ATOM 1054 N N . TRP A 1 132 ? -5.832 5.026 9.255 1.00 86.44 132 TRP A N 1
ATOM 1055 C CA . TRP A 1 132 ? -7.267 4.922 8.991 1.00 86.44 132 TRP A CA 1
ATOM 1056 C C . TRP A 1 132 ? -7.942 6.204 9.449 1.00 86.44 132 TRP A C 1
ATOM 1058 O O . TRP A 1 132 ? -7.785 6.625 10.594 1.00 86.44 132 TRP A O 1
ATOM 1068 N N . PHE A 1 133 ? -8.686 6.830 8.543 1.00 85.75 133 PHE A N 1
ATOM 1069 C CA . PHE A 1 133 ? -9.417 8.061 8.815 1.00 85.75 133 PHE A CA 1
ATOM 1070 C C . PHE A 1 133 ? -10.893 7.732 8.956 1.00 85.75 133 PHE A C 1
ATOM 1072 O O . PHE A 1 133 ? -11.549 7.445 7.960 1.00 85.75 133 PHE A O 1
ATOM 1079 N N . VAL A 1 134 ? -11.411 7.766 10.182 1.00 88.50 134 VAL A N 1
ATOM 1080 C CA . VAL A 1 134 ? -12.823 7.482 10.461 1.00 88.50 134 VAL A CA 1
ATOM 1081 C C . VAL A 1 134 ? -13.588 8.795 10.589 1.00 88.50 134 VAL A C 1
ATOM 1083 O O . VAL A 1 134 ? -13.290 9.614 11.458 1.00 88.50 1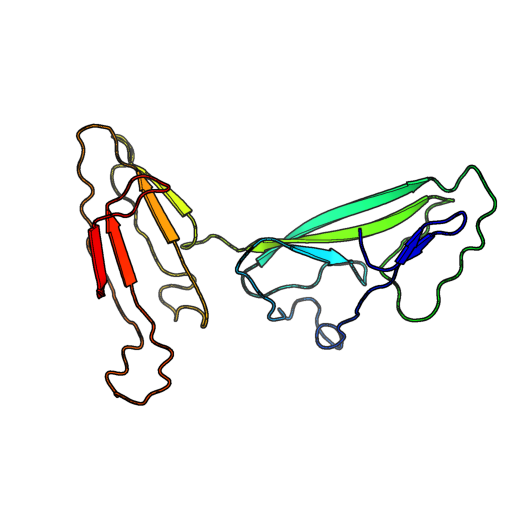34 VAL A O 1
ATOM 1086 N N . LYS A 1 135 ? -14.582 8.996 9.724 1.00 88.69 135 LYS A N 1
ATOM 1087 C CA . LYS A 1 135 ? -15.488 10.145 9.732 1.00 88.69 135 LYS A CA 1
ATOM 1088 C C . LYS A 1 135 ? -16.880 9.691 10.159 1.00 88.69 135 LYS A C 1
ATOM 1090 O O . LYS A 1 135 ? -17.456 8.823 9.516 1.00 88.69 135 LYS A O 1
ATOM 1095 N N . ALA A 1 136 ? -17.422 10.300 11.207 1.00 89.81 136 ALA A N 1
ATOM 1096 C CA . ALA A 1 136 ? -18.804 10.101 11.642 1.00 89.81 136 ALA A CA 1
ATOM 1097 C C . ALA A 1 136 ? -19.699 11.285 11.222 1.00 89.81 136 ALA A C 1
ATOM 1099 O O . ALA A 1 136 ? -19.168 12.349 10.872 1.00 89.81 136 ALA A O 1
ATOM 1100 N N . PRO A 1 137 ? -21.037 11.130 11.255 1.00 90.00 137 PRO A N 1
ATOM 1101 C CA . PRO A 1 137 ? -21.966 12.234 11.044 1.00 90.00 137 PRO A CA 1
ATOM 1102 C C . PRO A 1 137 ? -21.769 13.348 12.076 1.00 90.00 137 PRO A C 1
ATOM 1104 O O . PRO A 1 137 ? -21.272 13.122 13.181 1.00 90.00 137 PRO A O 1
ATOM 1107 N N . GLU A 1 138 ? -22.184 14.560 11.722 1.00 87.69 138 GLU A N 1
ATOM 1108 C CA . GLU A 1 138 ? -22.130 15.697 12.639 1.00 87.69 138 GLU A CA 1
ATOM 1109 C C . GLU A 1 138 ? -22.945 15.417 13.914 1.00 87.69 138 GLU A C 1
ATOM 1111 O O . GLU A 1 138 ? -24.046 14.870 13.859 1.00 87.69 138 GLU A O 1
ATOM 1116 N N . GLY A 1 139 ? -22.379 15.755 15.075 1.00 85.69 139 GLY A N 1
ATOM 1117 C CA . GLY A 1 139 ? -22.991 15.499 16.383 1.00 85.69 139 GLY A CA 1
ATOM 1118 C C . GLY A 1 139 ? -22.865 14.059 16.901 1.00 85.69 139 GLY A C 1
ATOM 1119 O O . GLY A 1 139 ? -23.272 13.798 18.032 1.00 85.69 139 GLY A O 1
ATOM 1120 N N . ALA A 1 140 ? -22.285 13.132 16.129 1.00 87.56 140 ALA A N 1
ATOM 1121 C CA . ALA A 1 140 ? -22.024 11.762 16.567 1.00 87.56 140 ALA A CA 1
ATOM 1122 C C . ALA A 1 140 ? -20.619 11.595 17.177 1.00 87.56 140 ALA A C 1
ATOM 1124 O O . ALA A 1 140 ? -19.687 12.343 16.875 1.00 87.56 140 ALA A O 1
ATOM 1125 N N . PHE A 1 141 ? -20.454 10.561 18.007 1.00 85.81 141 PHE A N 1
ATOM 1126 C CA . PHE A 1 141 ? -19.171 10.173 18.599 1.00 85.81 141 PHE A CA 1
ATOM 1127 C C . PHE A 1 141 ? -18.711 8.825 18.045 1.00 85.81 141 PHE A C 1
ATOM 1129 O O . PHE A 1 141 ? -19.507 7.896 17.924 1.00 85.81 141 PHE A O 1
ATOM 1136 N N . VAL A 1 142 ? -17.414 8.703 17.751 1.00 89.06 142 VAL A N 1
ATOM 1137 C CA . VAL A 1 142 ? -16.798 7.424 17.375 1.00 89.06 142 VAL A CA 1
ATOM 1138 C C . VAL A 1 142 ? -16.344 6.707 18.641 1.00 89.06 142 VAL A C 1
ATOM 1140 O O . VAL A 1 142 ? -15.537 7.241 19.401 1.00 89.06 142 VAL A O 1
ATOM 1143 N N . ASN A 1 143 ? -16.844 5.491 18.855 1.00 90.94 143 ASN A N 1
ATOM 1144 C CA . ASN A 1 143 ? -16.358 4.598 19.901 1.00 90.94 143 ASN A CA 1
ATOM 1145 C C . ASN A 1 143 ? -15.389 3.580 19.283 1.00 90.94 143 ASN A C 1
ATOM 1147 O O . ASN A 1 143 ? -15.755 2.873 18.346 1.00 90.94 143 ASN A O 1
ATOM 1151 N N . LEU A 1 144 ? -14.156 3.532 19.790 1.00 90.25 144 LEU A N 1
ATOM 1152 C CA . LEU A 1 144 ? -13.127 2.601 19.337 1.00 90.25 144 LEU A CA 1
ATOM 1153 C C . LEU A 1 144 ? -12.980 1.463 20.347 1.00 90.25 144 LEU A C 1
ATOM 1155 O O . LEU A 1 144 ? -12.744 1.702 21.530 1.00 90.25 144 LEU A O 1
ATOM 1159 N N . HIS A 1 145 ? -13.053 0.227 19.858 1.00 91.38 145 HIS A N 1
ATOM 1160 C CA . HIS A 1 145 ? -12.904 -0.973 20.673 1.00 91.38 145 HIS A CA 1
ATOM 1161 C C . HIS A 1 145 ? -11.935 -1.962 20.014 1.00 91.38 145 HIS A C 1
ATOM 1163 O O . HIS A 1 145 ? -12.187 -2.450 18.912 1.00 91.38 145 HIS A O 1
ATOM 1169 N N . PHE A 1 146 ? -10.836 -2.284 20.701 1.00 92.06 146 PHE A N 1
ATOM 1170 C CA . PHE A 1 146 ? -9.895 -3.308 20.248 1.00 92.06 146 PHE A CA 1
ATOM 1171 C C . PHE A 1 146 ? -10.449 -4.703 20.542 1.00 92.06 146 PHE A C 1
ATOM 1173 O O . PHE A 1 146 ? -10.567 -5.103 21.697 1.00 92.06 146 PHE A O 1
ATOM 1180 N N . THR A 1 147 ? -10.751 -5.469 19.495 1.00 90.38 147 THR A N 1
ATOM 1181 C CA . THR A 1 147 ? -11.125 -6.887 19.620 1.00 90.38 147 THR A CA 1
ATOM 1182 C C . THR A 1 147 ? -9.903 -7.798 19.715 1.00 90.38 147 THR A C 1
ATOM 1184 O O . THR A 1 147 ? -9.941 -8.836 20.369 1.00 90.38 147 THR A O 1
ATOM 1187 N N . THR A 1 148 ? -8.799 -7.433 19.063 1.00 89.25 148 THR A N 1
ATOM 1188 C CA . THR A 1 148 ? -7.517 -8.141 19.121 1.00 89.25 148 THR A CA 1
ATOM 1189 C C . THR A 1 148 ? -6.392 -7.138 18.902 1.00 89.25 148 THR A C 1
ATOM 1191 O O . THR A 1 148 ? -6.415 -6.388 17.930 1.00 89.25 148 THR A O 1
ATOM 1194 N N . LEU A 1 149 ? -5.398 -7.133 19.791 1.00 90.00 149 LEU A N 1
ATOM 1195 C CA . LEU A 1 149 ? -4.189 -6.324 19.655 1.00 90.00 149 LEU A CA 1
ATOM 1196 C C . LEU A 1 149 ? -2.975 -7.189 19.999 1.00 90.00 149 LEU A C 1
ATOM 1198 O O . LEU A 1 149 ? -2.832 -7.651 21.129 1.00 90.00 149 LEU A O 1
ATOM 1202 N N . LYS A 1 150 ? -2.116 -7.428 19.006 1.00 87.50 150 LYS A N 1
ATOM 1203 C CA . LYS A 1 150 ? -0.858 -8.166 19.152 1.00 87.50 150 LYS A CA 1
ATOM 1204 C C . LYS A 1 150 ? 0.222 -7.432 18.364 1.00 87.50 150 LYS A C 1
ATOM 1206 O O . LYS A 1 150 ? 0.237 -7.512 17.141 1.00 87.50 150 LYS A O 1
ATOM 1211 N N . ILE A 1 151 ? 1.094 -6.727 19.074 1.00 85.50 151 ILE A N 1
ATOM 1212 C CA . ILE A 1 151 ? 2.196 -5.932 18.519 1.00 85.50 151 ILE A CA 1
ATOM 1213 C C . ILE A 1 151 ? 3.512 -6.347 19.179 1.00 85.50 151 ILE A C 1
ATOM 1215 O O . ILE A 1 151 ? 3.509 -6.760 20.343 1.00 85.50 151 ILE A O 1
ATOM 1219 N N . ASP A 1 152 ? 4.626 -6.267 18.449 1.00 78.06 152 ASP A N 1
ATOM 1220 C CA . ASP A 1 152 ? 5.953 -6.495 19.027 1.00 78.06 152 ASP A CA 1
ATOM 1221 C C . ASP A 1 152 ? 6.393 -5.278 19.852 1.00 78.06 152 ASP A C 1
ATOM 1223 O O . ASP A 1 152 ? 6.947 -4.294 19.359 1.00 78.06 152 ASP A O 1
ATOM 1227 N N . GLY A 1 153 ? 6.080 -5.340 21.144 1.00 61.44 153 GLY A N 1
ATOM 1228 C CA . GLY A 1 153 ? 6.467 -4.354 22.141 1.00 61.44 153 GLY A CA 1
ATOM 1229 C C . GLY A 1 153 ? 7.656 -4.837 22.959 1.00 61.44 153 GLY A C 1
ATOM 1230 O O . GLY A 1 153 ? 7.513 -5.076 24.158 1.00 61.44 153 GLY A O 1
ATOM 1231 N N . THR A 1 154 ? 8.839 -5.008 22.363 1.00 53.22 154 THR A N 1
ATOM 1232 C CA . THR A 1 154 ? 10.028 -5.296 23.175 1.00 53.22 154 THR A CA 1
ATOM 1233 C C . THR A 1 154 ? 10.343 -4.075 24.057 1.00 53.22 154 THR A C 1
ATOM 1235 O O . THR A 1 154 ? 10.873 -3.058 23.606 1.00 53.22 154 THR A O 1
ATOM 1238 N N . LEU A 1 155 ? 10.022 -4.169 25.352 1.00 52.19 155 LEU A N 1
ATOM 1239 C CA . LEU A 1 155 ? 10.345 -3.187 26.403 1.00 52.19 155 LEU A CA 1
ATOM 1240 C C . LEU A 1 155 ? 11.840 -3.178 26.772 1.00 52.19 155 LEU A C 1
ATOM 1242 O O . LEU A 1 155 ? 12.223 -2.737 27.851 1.00 52.19 155 LEU A O 1
ATOM 1246 N N . VAL A 1 156 ? 12.704 -3.693 25.900 1.00 53.97 156 VAL A N 1
ATOM 1247 C CA . VAL A 1 156 ? 14.141 -3.686 26.141 1.00 53.97 156 VAL A CA 1
ATOM 1248 C C . VAL A 1 156 ? 14.658 -2.320 25.718 1.00 53.97 156 VAL A C 1
ATOM 1250 O O . VAL A 1 156 ? 14.690 -1.996 24.533 1.00 53.97 156 VAL A O 1
ATOM 1253 N N . GLU A 1 157 ? 15.045 -1.507 26.697 1.00 53.38 157 GLU A N 1
ATOM 1254 C CA . GLU A 1 157 ? 15.809 -0.272 26.507 1.00 53.38 157 GLU A CA 1
ATOM 1255 C C . GLU A 1 157 ? 17.209 -0.600 25.969 1.00 53.38 157 GLU A C 1
ATOM 1257 O O . GLU A 1 157 ? 18.215 -0.541 26.670 1.00 53.38 157 GLU A O 1
ATOM 1262 N N . LYS A 1 158 ? 17.286 -1.018 24.708 1.00 50.75 158 LYS A N 1
ATOM 1263 C CA . LYS A 1 158 ? 18.529 -0.990 23.944 1.00 50.75 158 LYS A CA 1
ATOM 1264 C C . LYS A 1 158 ? 18.362 0.033 22.837 1.00 50.75 158 LYS A C 1
ATOM 1266 O O . LYS A 1 158 ? 17.328 0.077 22.176 1.00 50.75 158 LYS A O 1
ATOM 1271 N N . GLU A 1 159 ? 19.377 0.873 22.683 1.00 54.91 159 GLU A N 1
ATOM 1272 C CA . GLU A 1 159 ? 19.346 2.162 21.982 1.00 54.91 159 GLU A CA 1
ATOM 1273 C C . GLU A 1 159 ? 18.941 2.120 20.498 1.00 54.91 159 GLU A C 1
ATOM 1275 O O . GLU A 1 159 ? 18.753 3.176 19.913 1.00 54.91 159 GLU A O 1
ATOM 1280 N N . HIS A 1 160 ? 18.685 0.955 19.895 1.00 54.19 160 HIS A N 1
ATOM 1281 C CA . HIS A 1 160 ? 18.126 0.822 18.546 1.00 54.19 160 HIS A CA 1
ATOM 1282 C C . HIS A 1 160 ? 16.942 -0.157 18.533 1.00 54.19 160 HIS A C 1
ATOM 1284 O O . HIS A 1 160 ? 17.106 -1.334 18.215 1.00 54.19 160 HIS A O 1
ATOM 1290 N N . THR A 1 161 ? 15.739 0.305 18.887 1.00 58.97 161 THR A N 1
ATOM 1291 C CA . THR A 1 161 ? 14.528 -0.535 18.853 1.00 58.97 161 THR A CA 1
ATOM 1292 C C . THR A 1 161 ? 13.565 -0.085 17.755 1.00 58.97 161 THR A C 1
ATOM 1294 O O . THR A 1 161 ? 12.946 0.974 17.839 1.00 58.97 161 THR A O 1
ATOM 1297 N N . CYS A 1 162 ? 13.421 -0.915 16.717 1.00 65.56 162 CYS A N 1
ATOM 1298 C CA . CYS A 1 162 ? 12.276 -0.890 15.808 1.00 65.56 162 CYS A CA 1
ATOM 1299 C C . CYS A 1 162 ? 11.060 -1.383 16.601 1.00 65.56 162 CYS A C 1
ATOM 1301 O O . CYS A 1 162 ? 10.940 -2.581 16.835 1.00 65.56 162 CYS A O 1
ATOM 1303 N N . LYS A 1 163 ? 10.224 -0.464 17.090 1.00 72.44 163 LYS A N 1
ATOM 1304 C CA . LYS A 1 163 ? 9.010 -0.803 17.843 1.00 72.44 163 LYS A CA 1
ATOM 1305 C C . LYS A 1 163 ? 7.785 -0.599 16.974 1.00 72.44 163 LYS A C 1
ATOM 1307 O O . LYS A 1 163 ? 7.642 0.459 16.357 1.00 72.44 163 LYS A O 1
ATOM 1312 N N . ASP A 1 164 ? 6.890 -1.571 17.014 1.00 83.50 164 ASP A N 1
ATOM 1313 C CA . ASP A 1 164 ? 5.560 -1.428 16.445 1.00 83.50 164 ASP A CA 1
ATOM 1314 C C . ASP A 1 164 ? 4.658 -0.712 17.456 1.00 83.50 164 ASP A C 1
ATOM 1316 O O . ASP A 1 164 ? 4.809 -0.873 18.668 1.00 83.50 164 ASP A O 1
ATOM 1320 N N . TYR A 1 165 ? 3.746 0.128 16.976 1.00 85.00 165 TYR A N 1
ATOM 1321 C CA . TYR A 1 165 ? 2.837 0.882 17.837 1.00 85.00 165 TYR A CA 1
ATOM 1322 C C . TYR A 1 165 ? 1.509 1.140 17.136 1.00 85.00 165 TYR A C 1
ATOM 1324 O O . TYR A 1 165 ? 1.439 1.189 15.907 1.00 85.00 165 TYR A O 1
ATOM 1332 N N . VAL A 1 166 ? 0.466 1.369 17.935 1.00 87.94 166 VAL A N 1
ATOM 1333 C CA . VAL A 1 166 ? -0.803 1.922 17.455 1.00 87.94 166 VAL A CA 1
ATOM 1334 C C . VAL A 1 166 ? -0.996 3.295 18.086 1.00 87.94 166 VAL A C 1
ATOM 1336 O O . VAL A 1 166 ? -0.873 3.473 19.299 1.00 87.94 166 VAL A O 1
ATOM 1339 N N . GLU A 1 167 ? -1.279 4.291 17.251 1.00 87.38 167 GLU A N 1
ATOM 1340 C CA . GLU A 1 167 ? -1.544 5.657 17.693 1.00 87.38 167 GLU A CA 1
ATOM 1341 C C . GLU A 1 167 ? -2.979 6.048 17.339 1.00 87.38 167 GLU A C 1
ATOM 1343 O O . GLU A 1 167 ? -3.381 5.983 16.178 1.00 87.38 167 GLU A O 1
ATOM 1348 N N . ILE A 1 168 ? -3.742 6.497 18.337 1.00 87.88 168 ILE A N 1
ATOM 1349 C CA . ILE A 1 168 ? -5.062 7.091 18.125 1.00 87.88 168 ILE A CA 1
ATOM 1350 C C . ILE A 1 168 ? -4.912 8.606 18.164 1.00 87.88 168 ILE A C 1
ATOM 1352 O O . ILE A 1 168 ? -4.402 9.170 19.138 1.00 87.88 168 ILE A O 1
ATOM 1356 N N . ARG A 1 169 ? -5.375 9.263 17.098 1.00 84.38 169 ARG A N 1
ATOM 1357 C CA . ARG A 1 169 ? -5.372 10.719 16.966 1.00 84.38 169 ARG A CA 1
ATOM 1358 C C . ARG A 1 169 ? -6.794 11.232 16.824 1.00 84.38 169 ARG A C 1
ATOM 1360 O O . ARG A 1 169 ? -7.509 10.817 15.917 1.00 84.38 169 ARG A O 1
ATOM 1367 N N . GLN A 1 170 ? -7.176 12.185 17.667 1.00 79.38 170 GLN A N 1
ATOM 1368 C CA . GLN A 1 170 ? -8.417 12.936 17.486 1.00 79.38 170 GLN A CA 1
ATOM 1369 C C . GLN A 1 170 ? -8.099 14.270 16.812 1.00 79.38 170 GLN A C 1
ATOM 1371 O O . GLN A 1 170 ? -7.667 15.213 17.474 1.00 79.38 170 GLN A O 1
ATOM 1376 N N . SER A 1 171 ? -8.262 14.346 15.489 1.00 65.75 171 SER A N 1
ATOM 1377 C CA . SER A 1 171 ? -8.049 15.583 14.734 1.00 65.75 171 SER A CA 1
ATOM 1378 C C . SER A 1 171 ? -8.865 15.645 13.448 1.00 65.75 171 SER A C 1
ATOM 1380 O O . SER A 1 171 ? -9.272 14.617 12.911 1.00 65.75 171 SER A O 1
ATOM 1382 N N . MET A 1 172 ? -9.047 16.858 12.927 1.00 58.47 172 MET A N 1
ATOM 1383 C CA . MET A 1 172 ? -9.436 17.059 11.531 1.00 58.47 172 MET A CA 1
ATOM 1384 C C . MET A 1 172 ? -8.228 16.779 10.625 1.00 58.47 172 MET A C 1
ATOM 1386 O O . MET A 1 172 ? -7.081 16.935 11.051 1.00 58.47 172 MET A O 1
ATOM 1390 N N . ILE A 1 173 ? -8.464 16.367 9.373 1.00 53.84 173 ILE A N 1
ATOM 1391 C CA . ILE A 1 173 ? -7.384 16.139 8.397 1.00 53.84 173 ILE A CA 1
ATOM 1392 C C . ILE A 1 173 ? -6.507 17.402 8.326 1.00 53.84 173 ILE A C 1
ATOM 1394 O O . ILE A 1 173 ? -7.000 18.481 8.006 1.00 53.84 173 ILE A O 1
ATOM 1398 N N . GLY A 1 174 ? -5.215 17.267 8.650 1.00 47.44 174 GLY A N 1
ATOM 1399 C CA . GLY A 1 174 ? -4.241 18.365 8.620 1.00 47.44 174 GLY A CA 1
ATOM 1400 C C . GLY A 1 174 ? -4.030 19.132 9.933 1.00 47.44 174 GLY A C 1
ATOM 1401 O O . GLY A 1 174 ? -3.292 20.113 9.925 1.00 47.44 174 GLY A O 1
ATOM 1402 N N . GLN A 1 175 ? -4.622 18.711 11.058 1.00 47.56 175 GLN A N 1
ATOM 1403 C CA . GLN A 1 175 ? -4.387 19.334 12.368 1.00 47.56 175 GLN A CA 1
ATOM 1404 C C . GLN A 1 175 ? -3.626 18.417 13.346 1.00 47.56 175 GLN A C 1
ATOM 1406 O O . GLN A 1 175 ? -3.618 17.189 13.234 1.00 47.56 175 GLN A O 1
ATOM 1411 N N . ASN A 1 176 ? -2.960 19.032 14.329 1.00 46.09 176 ASN A N 1
ATOM 1412 C CA . ASN A 1 176 ? -2.349 18.316 15.449 1.00 46.09 176 ASN A CA 1
ATOM 1413 C C . ASN A 1 176 ? -3.439 17.989 16.480 1.00 46.09 176 ASN A C 1
ATOM 1415 O O . ASN A 1 176 ? -3.945 18.879 17.156 1.00 46.09 176 ASN A O 1
ATOM 1419 N N . GLY A 1 177 ? -3.825 16.715 16.562 1.00 56.72 177 GLY A N 1
ATOM 1420 C CA . GLY A 1 177 ? -4.840 16.215 17.492 1.00 56.72 177 GLY A CA 1
ATOM 1421 C C . GLY A 1 177 ? -4.314 15.767 18.855 1.00 56.72 177 GLY A C 1
ATOM 1422 O O . GLY A 1 177 ? -3.105 15.731 19.089 1.00 56.72 177 GLY A O 1
ATOM 1423 N N . ILE A 1 178 ? -5.237 15.350 19.728 1.00 64.75 178 ILE A N 1
ATOM 1424 C CA . ILE A 1 178 ? -4.916 14.617 20.965 1.00 64.75 178 ILE A CA 1
ATOM 1425 C C . ILE A 1 178 ? -4.355 13.245 20.574 1.00 64.75 178 ILE A C 1
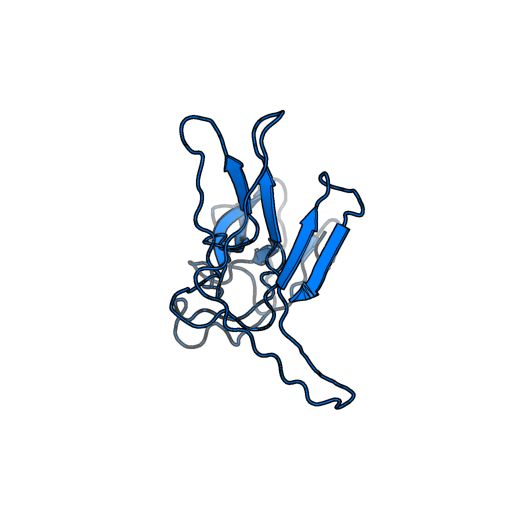ATOM 1427 O O . ILE A 1 178 ? -4.924 12.585 19.703 1.00 64.75 178 ILE A O 1
ATOM 1431 N N . LYS A 1 179 ? -3.243 12.838 21.198 1.00 55.91 179 LYS A N 1
ATOM 1432 C CA . LYS A 1 179 ? -2.514 11.601 20.891 1.00 55.91 179 LYS A CA 1
ATOM 1433 C C . LYS A 1 179 ? -2.592 10.619 22.053 1.00 55.91 179 LYS A C 1
ATOM 1435 O O . LYS A 1 179 ? -2.213 10.968 23.169 1.00 55.91 179 LYS A O 1
ATOM 1440 N N . PHE A 1 180 ? -2.990 9.386 21.762 1.00 67.06 180 PHE A N 1
ATOM 1441 C CA . PHE A 1 180 ? -2.887 8.254 22.681 1.00 67.06 180 PHE A CA 1
ATOM 1442 C C . PHE A 1 180 ? -2.014 7.174 22.037 1.00 67.06 180 PHE A C 1
ATOM 1444 O O . PHE A 1 180 ? -2.224 6.831 20.873 1.00 67.06 180 PHE A O 1
ATOM 1451 N N . ARG A 1 181 ? -1.021 6.666 22.774 1.00 62.78 181 ARG A N 1
ATOM 1452 C CA . ARG A 1 181 ? -0.074 5.646 22.303 1.00 62.78 181 ARG A CA 1
ATOM 1453 C C . ARG A 1 181 ? -0.239 4.387 23.145 1.00 62.78 181 ARG A C 1
ATOM 1455 O O . ARG A 1 181 ? -0.204 4.490 24.370 1.00 62.78 181 ARG A O 1
ATOM 1462 N N . TYR A 1 182 ? -0.411 3.252 22.477 1.00 55.31 182 TYR A N 1
ATOM 1463 C CA . TYR A 1 182 ? -0.550 1.929 23.083 1.00 55.31 182 TYR A CA 1
ATOM 1464 C C . TYR A 1 182 ? 0.534 0.992 22.560 1.00 55.31 182 TYR A C 1
ATOM 1466 O O . TYR A 1 182 ? 0.922 1.148 21.374 1.00 55.31 182 TYR A O 1
#

Organism: Owenia fusiformis (NCBI:txid6347)

pLDDT: mean 75.52, std 12.09, range [46.09, 92.06]

Radius of gyration: 23.26 Å; chains: 1; bounding box: 50×38×67 Å

Foldseek 3Di:
DADWDDDPATDHDDDDDDVQDPPDLPPADEDDQPFKDKDFAQDPDHRHHPQKDKDKDKDKDAQPPDDDPDDDDDRDGDFPDDDRITMTIMIIIHGNPQLFQEEAEADPVRNDDDGDAPPPVDDHDPPDDGDYHYHYDPPDDDDDDDPDDDWPDPPDPDPDDPGDWDWDFDDDVPDHGDIDID

Sequence (182 aa):
LPDGSYNLSTTYKFCCRDDAFDSRPDWPIVLSNRSPFYLFKMKSKCQAIKGMDVQEDQISFDERDEPNDQGEDGMAPYDPYEGGRSAFHLCYYIPIRYGCNQMITLDCSNPIEVITTPNFPGNYNPNQECNWFVKAPEGAFVNLHFTTLKIDGTLVEKEHTCKDYVEIRQSMIGQNGIKFRY

Secondary structure (DSSP, 8-state):
--SEEESSSEEE------TTTSS-TTS-B----SS-EEEE--SSSPPPBTTEEEEEEEEEEE--SS-------SS------BTTEEEEEEEEEEE--TTSSEEEE--SS--------TTTTSPPPTT----EEEEPPTT--PPP--S-----------S-------EEEE--TTS--EEEE-

InterPro domains:
  IPR000859 CUB domain [PF00431] (110-175)
  IPR000859 CUB domain [PS01180] (100-182)
  IPR000859 CUB domain [cd00041] (114-169)
  IPR031569 Apextrin, C-terminal domain [PF16977] (1-93)
  IPR035914 Spermadhesin, CUB domain superfamily [G3DSA:2.60.120.290] (96-179)
  IPR035914 Spermadhesin, CUB domain superfamily [SSF49854] (99-174)